Protein AF-A0A830BIN9-F1 (afdb_monomer_lite)

pLDDT: mean 83.06, std 20.81, range [28.67, 98.19]

InterPro domains:
  IPR014830 Glycolipid transfer protein domain [PF08718] (57-161)
  IPR014830 Glycolipid transfer protein domain [PTHR10219] (31-161)
  IPR036497 Glycolipid transfer protein superfamily [G3DSA:1.10.3520.10] (25-161)
  IPR036497 Glycolipid transfer protein superfamily [SSF110004] (54-161)

Radius of gyration: 18.95 Å; chains: 1; bounding box: 46×39×72 Å

Foldseek 3Di:
DDDDDPDDDPDDPPPDDDPDPPPDDDDPDQDLVNLLVVLVVVVVVVCVVVDVPDWAFLQSVLVSLQSCLVVQVVLDPVSVVLSVLLNVLSVLSNVCSVPQGTPVSQVVVCVVVVCCPPPSRNNVSVVSSVLSVQLVVQLVCQQPVDPPDDSNNSNVVSVVD

Sequence (161 aa):
MPTHHKRRNFTNYSFGWDDDDVFEDNGVDLTPLSAVADAFEELSAVLKAKGFNCDLDLKAFCDACSLVSILFGCLGIAFKFAELEYVSKVNDLADASENYGTLNNIIDFDNQNDTVKTQGSLSRNLRRVRQGLDLIRALFQNFLSSDDCNLKEAASTAYTK

Organism: NCBI:txid374723

Structure (mmCIF, N/CA/C/O backbone):
data_AF-A0A830BIN9-F1
#
_entry.id   AF-A0A830BIN9-F1
#
loop_
_atom_site.group_PDB
_atom_site.id
_atom_site.type_symbol
_atom_site.label_atom_id
_atom_site.label_alt_id
_atom_site.label_comp_id
_atom_site.label_asym_id
_atom_site.label_entity_id
_atom_site.label_seq_id
_atom_site.pdbx_PDB_ins_code
_atom_site.Cartn_x
_atom_site.Cartn_y
_atom_site.Cartn_z
_atom_site.occupancy
_atom_site.B_iso_or_equiv
_atom_site.auth_seq_id
_atom_site.auth_comp_id
_atom_site.auth_asym_id
_atom_site.auth_atom_id
_atom_site.pdbx_PDB_model_num
ATOM 1 N N . MET A 1 1 ? 15.493 -0.565 47.266 1.00 41.31 1 MET A N 1
ATOM 2 C CA . MET A 1 1 ? 14.990 -1.560 46.297 1.00 41.31 1 MET A CA 1
ATOM 3 C C . MET A 1 1 ? 14.916 -0.908 44.924 1.00 41.31 1 MET A C 1
ATOM 5 O O . MET A 1 1 ? 14.130 0.020 44.788 1.00 41.31 1 MET A O 1
ATOM 9 N N . PRO A 1 2 ? 15.761 -1.289 43.951 1.00 35.62 2 PRO A N 1
ATOM 10 C CA . PRO A 1 2 ? 15.757 -0.688 42.618 1.00 35.62 2 PRO A CA 1
ATOM 11 C C . PRO A 1 2 ? 14.944 -1.530 41.624 1.00 35.62 2 PRO A C 1
ATOM 13 O O . PRO A 1 2 ? 15.156 -2.731 41.486 1.00 35.62 2 PRO A O 1
ATOM 16 N N . THR A 1 3 ? 14.026 -0.882 40.914 1.00 40.22 3 THR A N 1
ATOM 17 C CA . THR A 1 3 ? 13.221 -1.448 39.826 1.00 40.22 3 THR A CA 1
ATOM 18 C C . THR A 1 3 ? 14.053 -1.590 38.548 1.00 40.22 3 THR A C 1
ATOM 20 O O . THR A 1 3 ? 14.569 -0.604 38.012 1.00 40.22 3 THR A O 1
ATOM 23 N N . HIS A 1 4 ? 14.168 -2.824 38.054 1.00 36.25 4 HIS A N 1
ATOM 24 C CA . HIS A 1 4 ? 14.840 -3.186 36.807 1.00 36.25 4 HIS A CA 1
ATOM 25 C C . HIS A 1 4 ? 14.247 -2.448 35.597 1.00 36.25 4 HIS A C 1
ATOM 27 O O . HIS A 1 4 ? 13.139 -2.740 35.158 1.00 36.25 4 HIS A O 1
ATOM 33 N N . HIS A 1 5 ? 15.029 -1.551 34.996 1.00 39.66 5 HIS A N 1
ATOM 34 C CA . HIS A 1 5 ? 14.813 -1.116 33.618 1.00 39.66 5 HIS A CA 1
ATOM 35 C C . HIS A 1 5 ? 15.456 -2.147 32.687 1.00 39.66 5 HIS A C 1
ATOM 37 O O . HIS A 1 5 ? 16.678 -2.183 32.528 1.00 39.66 5 HIS A O 1
ATOM 43 N N . LYS A 1 6 ? 14.636 -3.009 32.079 1.00 39.72 6 LYS A N 1
ATOM 44 C CA . LYS A 1 6 ? 15.081 -3.930 31.029 1.00 39.72 6 LYS A CA 1
ATOM 45 C C . LYS A 1 6 ? 15.345 -3.117 29.759 1.00 39.72 6 LYS A C 1
ATOM 47 O O . LYS A 1 6 ? 14.430 -2.835 28.990 1.00 39.72 6 LYS A O 1
ATOM 52 N N . ARG A 1 7 ? 16.600 -2.703 29.556 1.00 36.41 7 ARG A N 1
ATOM 53 C CA . ARG A 1 7 ? 17.076 -2.214 28.255 1.00 36.41 7 ARG A CA 1
ATOM 54 C C . ARG A 1 7 ? 16.882 -3.350 27.249 1.00 36.41 7 ARG A C 1
ATOM 56 O O . ARG A 1 7 ? 17.439 -4.429 27.431 1.00 36.41 7 ARG A O 1
ATOM 63 N N . ARG A 1 8 ? 16.039 -3.139 26.237 1.00 39.31 8 ARG A N 1
ATOM 64 C CA . ARG A 1 8 ? 15.929 -4.062 25.104 1.00 39.31 8 ARG A CA 1
ATOM 65 C C . ARG A 1 8 ? 17.208 -3.929 24.281 1.00 39.31 8 ARG A C 1
ATOM 67 O O . ARG A 1 8 ? 17.585 -2.825 23.900 1.00 39.31 8 ARG A O 1
ATOM 74 N N . ASN A 1 9 ? 17.885 -5.056 24.093 1.00 28.67 9 ASN A N 1
ATOM 75 C CA . ASN A 1 9 ? 19.073 -5.168 23.265 1.00 28.67 9 ASN A CA 1
ATOM 76 C C . ASN A 1 9 ? 18.668 -4.930 21.810 1.00 28.67 9 ASN A C 1
ATOM 78 O O . ASN A 1 9 ? 17.886 -5.699 21.258 1.00 28.67 9 ASN A O 1
ATOM 82 N N . PHE A 1 10 ? 19.202 -3.870 21.208 1.00 35.00 10 PHE A N 1
ATOM 83 C CA . PHE A 1 10 ? 19.266 -3.745 19.760 1.00 35.00 10 PHE A CA 1
ATOM 84 C C . PHE A 1 10 ? 20.257 -4.801 19.280 1.00 35.00 10 PHE A C 1
ATOM 86 O O . PHE A 1 10 ? 21.466 -4.664 19.462 1.00 35.00 10 PHE A O 1
ATOM 93 N N . THR A 1 11 ? 19.749 -5.906 18.749 1.00 37.91 11 THR A N 1
ATOM 94 C CA . THR A 1 11 ? 20.570 -6.832 17.980 1.00 37.91 11 THR A CA 1
ATOM 95 C C . THR A 1 11 ? 21.028 -6.105 16.724 1.00 37.91 11 THR A C 1
ATOM 97 O O . THR A 1 11 ? 20.218 -5.729 15.879 1.00 37.91 11 THR A O 1
ATOM 100 N N . ASN A 1 12 ? 22.338 -5.878 16.654 1.00 33.03 12 ASN A N 1
ATOM 101 C CA . ASN A 1 12 ? 23.059 -5.436 15.473 1.00 33.03 12 ASN A CA 1
ATOM 102 C C . ASN A 1 12 ? 22.784 -6.405 14.317 1.00 33.03 12 ASN A C 1
ATOM 104 O O . ASN A 1 12 ? 23.378 -7.480 14.271 1.00 33.03 12 ASN A O 1
ATOM 108 N N . TYR A 1 13 ? 21.941 -6.015 13.368 1.00 31.47 13 TYR A N 1
ATOM 109 C CA . TYR A 1 13 ? 22.079 -6.511 12.005 1.00 31.47 13 TYR A CA 1
ATOM 110 C C . TYR A 1 13 ? 23.112 -5.617 11.318 1.00 31.47 13 TYR A C 1
ATOM 112 O O . TYR A 1 13 ? 22.799 -4.524 10.854 1.00 31.47 13 TYR A O 1
ATOM 120 N N . SER A 1 14 ? 24.374 -6.057 11.320 1.00 31.81 14 SER A N 1
ATOM 121 C CA . SER A 1 14 ? 25.314 -5.617 10.286 1.00 31.81 14 SER A CA 1
ATOM 122 C C . SER A 1 14 ? 24.814 -6.211 8.978 1.00 31.81 14 SER A C 1
ATOM 124 O O . SER A 1 14 ? 24.961 -7.408 8.755 1.00 31.81 14 SER A O 1
ATOM 126 N N . PHE A 1 15 ? 24.162 -5.391 8.160 1.00 39.88 15 PHE A N 1
ATOM 127 C CA . PHE A 1 15 ? 23.852 -5.749 6.784 1.00 39.88 15 PHE A CA 1
ATOM 128 C C . PHE A 1 15 ? 25.148 -5.558 5.989 1.00 39.88 15 PHE A C 1
ATOM 130 O O . PHE A 1 15 ? 25.543 -4.429 5.688 1.00 39.88 15 PHE A O 1
ATOM 137 N N . GLY A 1 16 ? 25.879 -6.658 5.807 1.00 29.48 16 GLY A N 1
ATOM 138 C CA . GLY A 1 16 ? 27.011 -6.720 4.892 1.00 29.48 16 GLY A CA 1
ATOM 139 C C . GLY A 1 16 ? 26.494 -6.512 3.477 1.00 29.48 16 GLY A C 1
ATOM 140 O O . GLY A 1 16 ? 25.505 -7.123 3.086 1.00 29.48 16 GLY A O 1
ATOM 141 N N . TRP A 1 17 ? 27.120 -5.590 2.758 1.00 35.38 17 TRP A N 1
ATOM 142 C CA . TRP A 1 17 ? 26.902 -5.416 1.332 1.00 35.38 17 TRP A CA 1
ATOM 143 C C . TRP A 1 17 ? 27.774 -6.450 0.630 1.00 35.38 17 TRP A C 1
ATOM 145 O O . TRP A 1 17 ? 28.969 -6.216 0.479 1.00 35.38 17 TRP A O 1
ATOM 155 N N . ASP A 1 18 ? 27.184 -7.581 0.260 1.00 34.56 18 ASP A N 1
ATOM 156 C CA . ASP A 1 18 ? 27.726 -8.438 -0.786 1.00 34.56 18 ASP A CA 1
ATOM 157 C C . ASP A 1 18 ? 26.820 -8.226 -2.008 1.00 34.56 18 ASP A C 1
ATOM 159 O O . ASP A 1 18 ? 25.721 -8.766 -2.107 1.00 34.56 18 ASP A O 1
ATOM 163 N N . ASP A 1 19 ? 27.248 -7.318 -2.889 1.00 45.75 19 ASP A N 1
ATOM 164 C CA . ASP A 1 19 ? 26.731 -7.195 -4.252 1.00 45.75 19 ASP A CA 1
ATOM 165 C C . ASP A 1 19 ? 27.129 -8.474 -5.003 1.00 45.75 19 ASP A C 1
ATOM 167 O O . ASP A 1 19 ? 28.232 -8.506 -5.530 1.00 45.75 19 ASP A O 1
ATOM 171 N N . ASP A 1 20 ? 26.309 -9.533 -4.967 1.00 44.31 20 ASP A N 1
ATOM 172 C CA . ASP A 1 20 ? 26.309 -10.661 -5.926 1.00 44.31 20 ASP A CA 1
ATOM 173 C C . ASP A 1 20 ? 25.196 -11.690 -5.591 1.00 44.31 20 ASP A C 1
ATOM 175 O O . ASP A 1 20 ? 25.441 -12.888 -5.461 1.00 44.31 20 ASP A O 1
ATOM 179 N N . ASP A 1 21 ? 23.935 -11.256 -5.478 1.00 47.38 21 ASP A N 1
ATOM 180 C CA . ASP A 1 21 ? 22.797 -12.193 -5.490 1.00 47.38 21 ASP A CA 1
ATOM 181 C C . ASP A 1 21 ? 22.389 -12.484 -6.945 1.00 47.38 21 ASP A C 1
ATOM 183 O O . ASP A 1 21 ? 21.457 -11.902 -7.510 1.00 47.38 21 ASP A O 1
ATOM 187 N N . VAL A 1 22 ? 23.126 -13.398 -7.581 1.00 46.19 22 VAL A N 1
ATOM 188 C CA . VAL A 1 22 ? 22.669 -14.081 -8.796 1.00 46.19 22 VAL A CA 1
ATOM 189 C C . VAL A 1 22 ? 21.501 -14.979 -8.394 1.00 46.19 22 VAL A C 1
ATOM 191 O O . VAL A 1 22 ? 21.690 -16.002 -7.743 1.00 46.19 22 VAL A O 1
ATOM 194 N N . PHE A 1 23 ? 20.285 -14.588 -8.771 1.00 49.47 23 PHE A N 1
ATOM 195 C CA . PHE A 1 23 ? 19.094 -15.410 -8.578 1.00 49.47 23 PHE A CA 1
ATOM 196 C C . PHE A 1 23 ? 19.230 -16.708 -9.393 1.00 49.47 23 PHE A C 1
ATOM 198 O O . PHE A 1 23 ? 19.150 -16.688 -10.622 1.00 49.47 23 PHE A O 1
ATOM 205 N N . GLU A 1 24 ? 19.476 -17.830 -8.713 1.00 46.25 24 GLU A N 1
ATOM 206 C CA . GLU A 1 24 ? 19.415 -19.169 -9.305 1.00 46.25 24 GLU A CA 1
ATOM 207 C C . GLU A 1 24 ? 17.955 -19.516 -9.637 1.00 46.25 24 GLU A C 1
ATOM 209 O O . GLU A 1 24 ? 17.129 -19.649 -8.739 1.00 46.25 24 GLU A O 1
ATOM 214 N N . ASP A 1 25 ? 17.655 -19.651 -10.933 1.00 50.50 25 ASP A N 1
ATOM 215 C CA . ASP A 1 25 ? 16.363 -20.083 -11.483 1.00 50.50 25 ASP A CA 1
ATOM 216 C C . ASP A 1 25 ? 16.141 -21.578 -11.218 1.00 50.50 25 ASP A C 1
ATOM 218 O O . ASP A 1 25 ? 16.692 -22.442 -11.907 1.00 50.50 25 ASP A O 1
ATOM 222 N N . ASN A 1 26 ? 15.329 -21.886 -10.209 1.00 45.81 26 ASN A N 1
ATOM 223 C CA . ASN A 1 26 ? 14.871 -23.229 -9.895 1.00 45.81 26 ASN A CA 1
ATOM 224 C C . ASN A 1 26 ? 13.382 -23.367 -10.237 1.00 45.81 26 ASN A C 1
ATOM 226 O O . ASN A 1 26 ? 12.531 -23.445 -9.362 1.00 45.81 26 ASN A O 1
ATOM 230 N N . GLY A 1 27 ? 13.070 -23.475 -11.534 1.00 52.66 27 GLY A N 1
ATOM 231 C CA . GLY A 1 27 ? 11.914 -24.218 -12.057 1.00 52.66 27 GLY A CA 1
ATOM 232 C C . GLY A 1 27 ? 10.600 -24.050 -11.279 1.00 52.66 27 GLY A C 1
ATOM 233 O O . GLY A 1 27 ? 10.225 -24.921 -10.496 1.00 52.66 27 GLY A O 1
ATOM 234 N N . VAL A 1 28 ? 9.873 -22.977 -11.614 1.00 55.12 28 VAL A N 1
ATOM 235 C CA . VAL A 1 28 ? 8.675 -22.414 -10.948 1.00 55.12 28 VAL A CA 1
ATOM 236 C C . VAL A 1 28 ? 8.999 -21.535 -9.728 1.00 55.12 28 VAL A C 1
ATOM 238 O O . VAL A 1 28 ? 8.307 -21.572 -8.713 1.00 55.12 28 VAL A O 1
ATOM 241 N N . ASP A 1 29 ? 10.008 -20.674 -9.854 1.00 57.41 29 ASP A N 1
ATOM 242 C CA . ASP A 1 29 ? 10.216 -19.569 -8.919 1.00 57.41 29 ASP A CA 1
ATOM 243 C C . ASP A 1 29 ? 9.307 -18.388 -9.290 1.00 57.41 29 ASP A C 1
ATOM 245 O O . ASP A 1 29 ? 9.421 -17.783 -10.361 1.00 57.41 29 ASP A O 1
ATOM 249 N N . LEU A 1 30 ? 8.370 -18.048 -8.402 1.00 59.38 30 LEU A N 1
ATOM 250 C CA . LEU A 1 30 ? 7.611 -16.805 -8.508 1.00 59.38 30 LEU A CA 1
ATOM 251 C C . LEU A 1 30 ? 8.593 -15.635 -8.417 1.00 59.38 30 LEU A C 1
ATOM 253 O O . LEU A 1 30 ? 9.159 -15.355 -7.361 1.00 59.38 30 LEU A O 1
ATOM 257 N N . THR A 1 31 ? 8.767 -14.916 -9.522 1.00 86.81 31 THR A N 1
ATOM 258 C CA . THR A 1 31 ? 9.466 -13.630 -9.505 1.00 86.81 31 THR A CA 1
ATOM 259 C C . THR A 1 31 ? 8.773 -12.672 -8.521 1.00 86.81 31 THR A C 1
ATOM 261 O O . THR A 1 31 ? 7.550 -12.742 -8.353 1.00 86.81 31 THR A O 1
ATOM 264 N N . PRO A 1 32 ? 9.490 -11.710 -7.912 1.00 89.00 32 PRO A N 1
ATOM 265 C CA . PRO A 1 32 ? 8.864 -10.715 -7.040 1.00 89.00 32 PRO A CA 1
ATOM 266 C C . PRO A 1 32 ? 7.682 -9.983 -7.696 1.00 89.00 32 PRO A C 1
ATOM 268 O O . PRO A 1 32 ? 6.696 -9.674 -7.033 1.00 89.00 32 PRO A O 1
ATOM 271 N N . LEU A 1 33 ? 7.741 -9.747 -9.013 1.00 91.50 33 LEU A N 1
ATOM 272 C CA . LEU A 1 33 ? 6.652 -9.120 -9.764 1.00 91.50 33 LEU A CA 1
ATOM 273 C C . LEU A 1 33 ? 5.436 -10.035 -9.937 1.00 91.50 33 LEU A C 1
ATOM 275 O O . LEU A 1 33 ? 4.315 -9.554 -9.780 1.00 91.50 33 LEU A O 1
ATOM 279 N N . SER A 1 34 ? 5.629 -11.326 -10.233 1.00 93.75 34 SER A N 1
ATOM 280 C CA . SER A 1 34 ? 4.508 -12.271 -10.339 1.00 93.75 34 SER A CA 1
ATOM 281 C C . SER A 1 34 ? 3.844 -12.496 -8.983 1.00 93.75 34 SER A C 1
ATOM 283 O O . SER A 1 34 ? 2.626 -12.437 -8.907 1.00 93.75 34 SER A O 1
ATOM 285 N N . ALA A 1 35 ? 4.617 -12.606 -7.897 1.00 94.19 35 ALA A N 1
ATOM 286 C CA . ALA A 1 35 ? 4.057 -12.714 -6.548 1.00 94.19 35 ALA A CA 1
ATOM 287 C C . ALA A 1 35 ? 3.189 -11.495 -6.172 1.00 94.19 35 ALA A C 1
ATOM 289 O O . ALA A 1 35 ? 2.107 -11.649 -5.608 1.00 94.19 35 ALA A O 1
ATOM 290 N N . VAL A 1 36 ? 3.634 -10.276 -6.511 1.00 94.81 36 VAL A N 1
ATOM 291 C CA . VAL A 1 36 ? 2.824 -9.058 -6.325 1.00 94.81 36 VAL A CA 1
ATOM 292 C C . VAL A 1 36 ? 1.563 -9.103 -7.193 1.00 94.81 36 VAL A C 1
ATOM 294 O O . VAL A 1 36 ? 0.482 -8.778 -6.703 1.00 94.81 36 VAL A O 1
ATOM 297 N N . ALA A 1 37 ? 1.678 -9.486 -8.466 1.00 95.50 37 ALA A N 1
ATOM 298 C CA . ALA A 1 37 ? 0.536 -9.555 -9.374 1.00 95.50 37 ALA A CA 1
ATOM 299 C C . ALA A 1 37 ? -0.529 -10.542 -8.871 1.00 95.50 37 ALA A C 1
ATOM 301 O O . ALA A 1 37 ? -1.689 -10.149 -8.735 1.00 95.50 37 ALA A O 1
ATOM 302 N N . ASP A 1 38 ? -0.116 -11.757 -8.510 1.00 96.06 38 ASP A N 1
ATOM 303 C CA . ASP A 1 38 ? -0.993 -12.819 -8.016 1.00 96.06 38 ASP A CA 1
ATOM 304 C C . ASP A 1 38 ? -1.723 -12.375 -6.740 1.00 96.06 38 ASP A C 1
ATOM 306 O O . ASP A 1 38 ? -2.952 -12.426 -6.666 1.00 96.06 38 ASP A O 1
ATOM 310 N N . ALA A 1 39 ? -0.993 -11.824 -5.763 1.00 96.62 39 ALA A N 1
ATOM 311 C CA . ALA A 1 39 ? -1.582 -11.369 -4.505 1.00 96.62 39 ALA A CA 1
ATOM 312 C C . ALA A 1 39 ? -2.640 -10.266 -4.711 1.00 96.62 39 ALA A C 1
ATOM 314 O O . ALA A 1 39 ? -3.717 -10.296 -4.110 1.00 96.62 39 ALA A O 1
ATOM 315 N N . PHE A 1 40 ? -2.373 -9.280 -5.575 1.00 96.25 40 PHE A N 1
ATOM 316 C CA . PHE A 1 40 ? -3.345 -8.216 -5.855 1.00 96.25 40 PHE A CA 1
ATOM 317 C C . PHE A 1 40 ? -4.501 -8.683 -6.753 1.00 96.25 40 PHE A C 1
ATOM 319 O O . PHE A 1 40 ? -5.604 -8.133 -6.653 1.00 96.25 40 PHE A O 1
ATOM 326 N N . GLU A 1 41 ? -4.296 -9.698 -7.595 1.00 96.62 41 GLU A N 1
ATOM 327 C CA . GLU A 1 41 ? -5.366 -10.342 -8.357 1.00 96.62 41 GLU A CA 1
ATOM 328 C C . GLU A 1 41 ? -6.330 -11.101 -7.436 1.00 96.62 41 GLU A C 1
ATOM 330 O O . GLU A 1 41 ? -7.547 -10.927 -7.560 1.00 96.62 41 GLU A O 1
ATOM 335 N N . GLU A 1 42 ? -5.819 -11.834 -6.444 1.00 95.56 42 GLU A N 1
ATOM 336 C CA . GLU A 1 42 ? -6.634 -12.492 -5.417 1.00 95.56 42 GLU A CA 1
ATOM 337 C C . GLU A 1 42 ? -7.469 -11.484 -4.616 1.00 95.56 42 GLU A C 1
ATOM 339 O O . GLU A 1 42 ? -8.692 -11.637 -4.497 1.00 95.56 42 GLU A O 1
ATOM 344 N N . LEU A 1 43 ? -6.853 -10.396 -4.133 1.00 94.69 43 LEU A N 1
ATOM 345 C CA . LEU A 1 43 ? -7.584 -9.320 -3.451 1.00 94.69 43 LEU A CA 1
ATOM 346 C C . LEU A 1 43 ? -8.662 -8.707 -4.361 1.00 94.69 43 LEU A C 1
ATOM 348 O O . LEU A 1 43 ? -9.790 -8.453 -3.924 1.00 94.69 43 LEU A O 1
ATOM 352 N N . SER A 1 44 ? -8.350 -8.502 -5.646 1.00 94.38 44 SER A N 1
ATOM 353 C CA . SER A 1 44 ? -9.308 -8.000 -6.636 1.00 94.38 44 SER A CA 1
ATOM 354 C C . SER A 1 44 ? -10.481 -8.960 -6.841 1.00 94.38 44 SER A C 1
ATOM 356 O O . SER A 1 44 ? -11.629 -8.516 -6.927 1.00 94.38 44 SER A O 1
ATOM 358 N N . ALA A 1 45 ? -10.222 -10.266 -6.904 1.00 93.62 45 ALA A N 1
ATOM 359 C CA . ALA A 1 45 ? -11.248 -11.290 -7.055 1.00 93.62 45 ALA A CA 1
ATOM 360 C C . ALA A 1 45 ? -12.211 -11.299 -5.859 1.00 93.62 45 ALA A C 1
ATOM 362 O O . ALA A 1 45 ? -13.428 -11.338 -6.056 1.00 93.62 45 ALA A O 1
ATOM 363 N N . VAL A 1 46 ? -11.691 -11.163 -4.633 1.00 91.38 46 VAL A N 1
ATOM 364 C CA . VAL A 1 46 ? -12.511 -11.041 -3.415 1.00 91.38 46 VAL A CA 1
ATOM 365 C C . VAL A 1 46 ? -13.425 -9.813 -3.485 1.00 91.38 46 VAL A C 1
ATOM 367 O O . VAL A 1 46 ? -14.633 -9.942 -3.262 1.00 91.38 46 VAL A O 1
ATOM 370 N N . LEU A 1 47 ? -12.881 -8.646 -3.849 1.00 91.00 47 LEU A N 1
ATOM 371 C CA . LEU A 1 47 ? -13.645 -7.396 -3.982 1.00 91.00 47 LEU A CA 1
ATOM 372 C C . LEU A 1 47 ? -14.716 -7.481 -5.080 1.00 91.00 47 LEU A C 1
ATOM 374 O O . LEU A 1 47 ? -15.827 -6.986 -4.907 1.00 91.00 47 LEU A O 1
ATOM 378 N N . LYS A 1 48 ? -14.418 -8.133 -6.209 1.00 91.56 48 LYS A N 1
ATOM 379 C CA . LYS A 1 48 ? -15.382 -8.337 -7.304 1.00 91.56 48 LYS A CA 1
ATOM 380 C C . LYS A 1 48 ? -16.507 -9.292 -6.907 1.00 91.56 48 LYS A C 1
ATOM 382 O O . LYS A 1 48 ? -17.659 -9.035 -7.243 1.00 91.56 48 LYS A O 1
ATOM 387 N N . ALA A 1 49 ? -16.189 -10.369 -6.189 1.00 90.50 49 ALA A N 1
ATOM 388 C CA . ALA A 1 49 ? -17.164 -11.380 -5.785 1.00 90.50 49 ALA A CA 1
ATOM 389 C C . ALA A 1 49 ? -18.111 -10.883 -4.682 1.00 90.50 49 ALA A C 1
ATOM 391 O O . ALA A 1 49 ? -19.307 -11.168 -4.719 1.00 90.50 49 ALA A O 1
ATOM 392 N N . LYS A 1 50 ? -17.586 -10.141 -3.701 1.00 88.44 50 LYS A N 1
ATOM 393 C CA . LYS A 1 50 ? -18.360 -9.632 -2.556 1.00 88.44 50 LYS A CA 1
ATOM 394 C C . LYS A 1 50 ? -18.914 -8.214 -2.774 1.00 88.44 50 LYS A C 1
ATOM 396 O O . LYS A 1 50 ? -19.754 -7.764 -1.998 1.00 88.44 50 LYS A O 1
ATOM 401 N N . GLY A 1 51 ? -18.469 -7.530 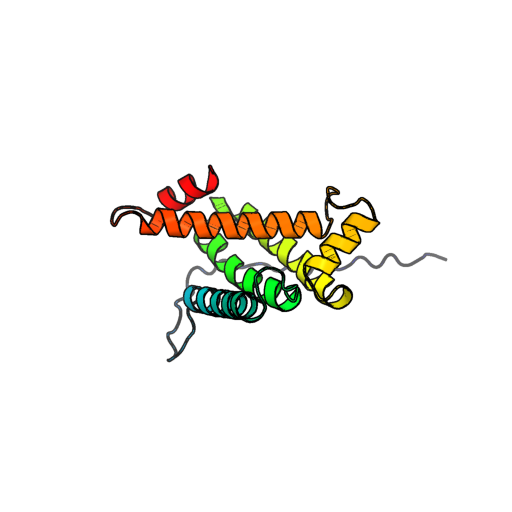-3.830 1.00 85.25 51 GLY A N 1
ATOM 402 C CA . GLY A 1 51 ? -18.770 -6.131 -4.131 1.00 85.25 51 GLY A CA 1
ATOM 403 C C . GLY A 1 51 ? -17.796 -5.160 -3.453 1.00 85.25 51 GLY A C 1
ATOM 404 O O . GLY A 1 51 ? -17.248 -5.449 -2.396 1.00 85.25 51 GLY A O 1
ATOM 405 N N . PHE A 1 52 ? -17.618 -3.965 -4.028 1.00 74.62 52 PHE A N 1
ATOM 406 C CA . PHE A 1 52 ? -16.669 -2.946 -3.535 1.00 74.62 52 PHE A CA 1
ATOM 407 C C . PHE A 1 52 ? -16.951 -2.418 -2.120 1.00 74.62 52 PHE A C 1
ATOM 409 O O . PHE A 1 52 ? -16.106 -1.744 -1.543 1.00 74.62 52 PHE A O 1
ATOM 416 N N . ASN A 1 53 ? -18.125 -2.723 -1.564 1.00 78.44 53 ASN A N 1
ATOM 417 C CA . ASN A 1 53 ? -18.480 -2.400 -0.183 1.00 78.44 53 ASN A CA 1
ATOM 418 C C . ASN A 1 53 ? -18.070 -3.504 0.802 1.00 78.44 53 ASN A C 1
ATOM 420 O O . ASN A 1 53 ? -18.398 -3.409 1.984 1.00 78.44 53 ASN A O 1
ATOM 424 N N . CYS A 1 54 ? -17.436 -4.584 0.334 1.00 83.19 54 CYS A N 1
ATOM 425 C CA . CYS A 1 54 ? -17.001 -5.644 1.222 1.00 83.19 54 CYS A CA 1
ATOM 426 C C . CYS A 1 54 ? -15.813 -5.178 2.056 1.00 83.19 54 CYS A C 1
ATOM 428 O O . CYS A 1 54 ? -14.863 -4.583 1.546 1.00 83.19 54 CYS A O 1
ATOM 430 N N . ASP A 1 55 ? -15.873 -5.485 3.342 1.00 91.25 55 ASP A N 1
ATOM 431 C CA . ASP A 1 55 ? -14.779 -5.212 4.251 1.00 91.25 55 ASP A CA 1
ATOM 432 C C . ASP A 1 55 ? -13.643 -6.210 4.002 1.00 91.25 55 ASP A C 1
ATOM 434 O O . ASP A 1 55 ? -13.863 -7.428 3.975 1.00 91.25 55 ASP A O 1
ATOM 438 N N . LEU A 1 56 ? -12.448 -5.686 3.741 1.00 93.88 56 LEU A N 1
ATOM 439 C CA . LEU A 1 56 ? -11.285 -6.490 3.396 1.00 93.88 56 LEU A CA 1
ATOM 440 C C . LEU A 1 56 ? -10.561 -6.917 4.670 1.00 93.88 56 LEU A C 1
ATOM 442 O O . LEU A 1 56 ? -10.358 -6.110 5.579 1.00 93.88 56 LEU A O 1
ATOM 446 N N . ASP A 1 57 ? -10.141 -8.178 4.702 1.00 95.94 57 ASP A N 1
ATOM 447 C CA . ASP A 1 57 ? -9.304 -8.701 5.773 1.00 95.94 57 ASP A CA 1
ATOM 448 C C . ASP A 1 57 ? -7.970 -7.939 5.823 1.00 95.94 57 ASP A C 1
ATOM 450 O O . ASP A 1 57 ? -7.272 -7.792 4.814 1.00 95.94 57 ASP A O 1
ATOM 454 N N . LEU A 1 58 ? -7.645 -7.411 7.002 1.00 97.31 58 LEU A N 1
ATOM 455 C CA . LEU A 1 58 ? -6.477 -6.564 7.213 1.00 97.31 58 LEU A CA 1
ATOM 456 C C . LEU A 1 58 ? -5.185 -7.365 7.056 1.00 97.31 58 LEU A C 1
ATOM 458 O O . LEU A 1 58 ? -4.211 -6.841 6.523 1.00 97.31 58 LEU A O 1
ATOM 462 N N . LYS A 1 59 ? -5.177 -8.634 7.477 1.00 97.19 59 LYS A N 1
ATOM 463 C CA . LYS A 1 59 ? -4.001 -9.493 7.358 1.00 97.19 59 LYS A CA 1
ATOM 464 C C . LYS A 1 59 ? -3.695 -9.786 5.892 1.00 97.19 59 LYS A C 1
ATOM 466 O O . LYS A 1 59 ? -2.585 -9.509 5.455 1.00 97.19 59 LYS A O 1
ATOM 471 N N . ALA A 1 60 ? -4.684 -10.230 5.118 1.00 96.62 60 ALA A N 1
ATOM 472 C CA . ALA A 1 60 ? -4.533 -10.481 3.685 1.00 96.62 60 ALA A CA 1
ATOM 473 C C . ALA A 1 60 ? -4.086 -9.220 2.922 1.00 96.62 60 ALA A C 1
ATOM 475 O O . ALA A 1 60 ? -3.228 -9.285 2.042 1.00 96.62 60 ALA A O 1
ATOM 476 N N . PHE A 1 61 ? -4.629 -8.053 3.289 1.00 97.25 61 PHE A N 1
ATOM 477 C CA . PHE A 1 61 ? -4.183 -6.775 2.740 1.00 97.25 61 PHE A CA 1
ATOM 478 C C . PHE A 1 61 ? -2.710 -6.479 3.068 1.00 97.25 61 PHE A C 1
ATOM 480 O O . PHE A 1 61 ? -1.950 -6.107 2.173 1.00 97.25 61 PHE A O 1
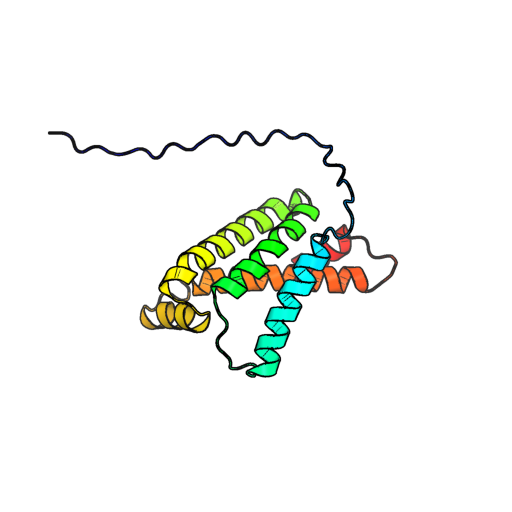ATOM 487 N N . CYS A 1 62 ? -2.295 -6.643 4.328 1.00 97.88 62 CYS A N 1
ATOM 488 C CA . CYS A 1 62 ? -0.914 -6.422 4.757 1.00 97.88 62 CYS A CA 1
ATOM 489 C C . CYS A 1 62 ? 0.063 -7.407 4.108 1.00 97.88 62 CYS A C 1
ATOM 491 O O . CYS A 1 62 ? 1.130 -6.981 3.668 1.00 97.88 62 CYS A O 1
ATOM 493 N N . ASP A 1 63 ? -0.314 -8.680 3.992 1.00 96.94 63 ASP A N 1
ATOM 494 C CA . ASP A 1 63 ? 0.497 -9.720 3.359 1.00 96.94 63 ASP A CA 1
ATOM 495 C C . ASP A 1 63 ? 0.772 -9.349 1.888 1.00 96.94 63 ASP A C 1
ATOM 497 O O .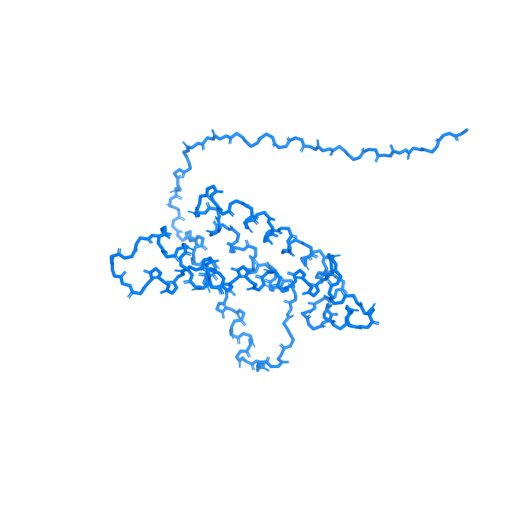 ASP A 1 63 ? 1.933 -9.291 1.479 1.00 96.94 63 ASP A O 1
ATOM 501 N N . ALA A 1 64 ? -0.248 -8.942 1.123 1.00 97.25 64 ALA A N 1
ATOM 502 C CA . ALA A 1 64 ? -0.059 -8.446 -0.245 1.00 97.25 64 ALA A CA 1
ATOM 503 C C . ALA A 1 64 ? 0.779 -7.154 -0.301 1.00 97.25 64 ALA A C 1
ATOM 505 O O . ALA A 1 64 ? 1.676 -7.012 -1.134 1.00 97.25 64 ALA A O 1
ATOM 506 N N . CYS A 1 65 ? 0.525 -6.204 0.606 1.00 97.62 65 CYS A N 1
ATOM 507 C CA . CYS A 1 65 ? 1.280 -4.953 0.674 1.00 97.62 65 CYS A CA 1
ATOM 508 C C . CYS A 1 65 ? 2.760 -5.177 1.008 1.00 97.62 65 CYS A C 1
ATOM 510 O O . CYS A 1 65 ? 3.599 -4.408 0.538 1.00 97.62 65 CYS A O 1
ATOM 512 N N . SER A 1 66 ? 3.094 -6.208 1.786 1.00 96.69 66 SER A N 1
ATOM 513 C CA . SER A 1 66 ? 4.474 -6.523 2.164 1.00 96.69 66 SER A CA 1
ATOM 514 C C . SER A 1 66 ? 5.338 -6.884 0.951 1.00 96.69 66 SER A C 1
ATOM 516 O O . SER A 1 66 ? 6.484 -6.440 0.869 1.00 96.69 66 SER A O 1
ATOM 518 N N . LEU A 1 67 ? 4.768 -7.563 -0.051 1.00 95.56 67 LEU A N 1
ATOM 519 C CA . LEU A 1 67 ? 5.457 -7.942 -1.292 1.00 95.56 67 LEU A CA 1
ATOM 520 C C . LEU A 1 67 ? 5.901 -6.719 -2.110 1.00 95.56 67 LEU A C 1
ATOM 522 O O . LEU A 1 67 ? 6.947 -6.730 -2.756 1.00 95.56 67 LEU A O 1
ATOM 526 N N . VAL A 1 68 ? 5.144 -5.621 -2.031 1.00 94.69 68 VAL A N 1
ATOM 527 C CA . VAL A 1 68 ? 5.439 -4.365 -2.743 1.00 94.69 68 VAL A CA 1
ATOM 528 C C . VAL A 1 68 ? 6.710 -3.687 -2.215 1.00 94.69 68 VAL A C 1
ATOM 530 O O . VAL A 1 68 ? 7.330 -2.910 -2.938 1.00 94.69 68 VAL A O 1
ATOM 533 N N . SER A 1 69 ? 7.141 -3.988 -0.984 1.00 90.50 69 SER A N 1
ATOM 534 C CA . SER A 1 69 ? 8.349 -3.391 -0.390 1.00 90.50 69 SER A CA 1
ATOM 535 C C . SER A 1 69 ? 9.605 -3.612 -1.242 1.00 90.50 69 SER A C 1
ATOM 537 O O . SER A 1 69 ? 10.403 -2.687 -1.402 1.00 90.50 69 SER A O 1
ATOM 539 N N . ILE A 1 70 ? 9.722 -4.784 -1.877 1.00 88.88 70 ILE A N 1
ATOM 540 C CA . ILE A 1 70 ? 10.840 -5.142 -2.760 1.00 88.88 70 ILE A CA 1
ATOM 541 C C . ILE A 1 70 ? 10.944 -4.151 -3.928 1.00 88.88 70 ILE A C 1
ATOM 543 O O . ILE A 1 70 ? 12.042 -3.732 -4.295 1.00 88.88 70 ILE A O 1
ATOM 547 N N . LEU A 1 71 ? 9.805 -3.696 -4.462 1.00 90.06 71 LEU A N 1
ATOM 548 C CA . LEU A 1 71 ? 9.768 -2.780 -5.603 1.00 90.06 71 LEU A CA 1
ATOM 549 C C . LEU A 1 71 ? 10.339 -1.402 -5.266 1.00 90.06 71 LEU A C 1
ATOM 551 O O . LEU A 1 71 ? 10.944 -0.776 -6.131 1.00 90.06 71 LEU A O 1
ATOM 555 N N . PHE A 1 72 ? 10.202 -0.937 -4.020 1.00 86.88 72 PHE A N 1
ATOM 556 C CA . PHE A 1 72 ? 10.841 0.306 -3.582 1.00 86.88 72 PHE A CA 1
ATOM 557 C C . PHE A 1 72 ? 12.366 0.177 -3.518 1.00 86.88 72 PHE A C 1
ATOM 559 O O . PHE A 1 72 ? 13.066 1.117 -3.899 1.00 86.88 72 PHE A O 1
ATOM 566 N N . GLY A 1 73 ? 12.877 -0.984 -3.095 1.00 82.38 73 GLY A N 1
ATOM 567 C CA . GLY A 1 73 ? 14.313 -1.269 -3.062 1.00 82.38 73 GLY A CA 1
ATOM 568 C C . GLY A 1 73 ? 14.957 -1.222 -4.453 1.00 82.38 73 GLY A C 1
ATOM 569 O O . GLY A 1 73 ? 16.056 -0.690 -4.612 1.00 82.38 73 GLY A O 1
ATOM 570 N N . CYS A 1 74 ? 14.236 -1.669 -5.486 1.00 84.75 74 CYS A N 1
ATOM 571 C CA . CYS A 1 74 ? 14.702 -1.646 -6.877 1.00 84.75 74 CYS A CA 1
ATOM 572 C C . CYS A 1 74 ? 14.878 -0.233 -7.465 1.00 84.75 74 CYS A C 1
ATOM 574 O O . CYS A 1 74 ? 15.540 -0.074 -8.489 1.00 84.75 74 CYS A O 1
ATOM 576 N N . LEU A 1 75 ? 14.310 0.807 -6.844 1.00 83.44 75 LEU A N 1
ATOM 577 C CA . LEU A 1 75 ? 14.426 2.195 -7.317 1.00 83.44 75 LEU A CA 1
ATOM 578 C C . LEU A 1 75 ? 15.711 2.889 -6.836 1.00 83.44 75 LEU A C 1
ATOM 580 O O . LEU A 1 75 ? 15.958 4.057 -7.155 1.00 83.44 75 LEU A O 1
ATOM 584 N N . GLY A 1 76 ? 16.539 2.170 -6.076 1.00 83.44 76 GLY A N 1
ATOM 585 C CA . GLY A 1 76 ? 17.820 2.637 -5.575 1.00 83.44 76 GLY A CA 1
ATOM 586 C C . GLY A 1 76 ? 17.708 3.594 -4.387 1.00 83.44 76 GLY A C 1
ATOM 587 O O . GLY A 1 76 ? 16.644 3.850 -3.821 1.00 83.44 76 GLY A O 1
ATOM 588 N N . ILE A 1 77 ? 18.856 4.159 -4.006 1.00 86.75 77 ILE A N 1
ATOM 589 C CA . ILE A 1 77 ? 19.044 4.911 -2.751 1.00 86.75 77 ILE A CA 1
ATOM 590 C C . ILE A 1 77 ? 18.072 6.098 -2.617 1.00 86.75 77 ILE A C 1
ATOM 592 O O . ILE A 1 77 ? 17.656 6.430 -1.507 1.00 86.75 77 ILE A O 1
ATOM 596 N N . ALA A 1 78 ? 17.654 6.704 -3.736 1.00 84.12 78 ALA A N 1
ATOM 597 C CA . ALA A 1 78 ? 16.719 7.830 -3.751 1.00 84.12 78 ALA A CA 1
ATOM 598 C C . ALA A 1 78 ? 15.347 7.501 -3.129 1.00 84.12 78 ALA A C 1
ATOM 600 O O . ALA A 1 78 ? 14.687 8.396 -2.606 1.00 84.12 78 ALA A O 1
ATOM 601 N N . PHE A 1 79 ? 14.941 6.229 -3.136 1.00 85.75 79 PHE A N 1
ATOM 602 C CA . PHE A 1 79 ? 13.657 5.771 -2.603 1.00 85.75 79 PHE A CA 1
ATOM 603 C C . PHE A 1 79 ? 13.788 5.009 -1.281 1.00 85.75 79 PHE A C 1
ATOM 605 O O . PHE A 1 79 ? 12.777 4.562 -0.742 1.00 85.75 79 PHE A O 1
ATOM 612 N N . LYS A 1 80 ? 14.988 4.926 -0.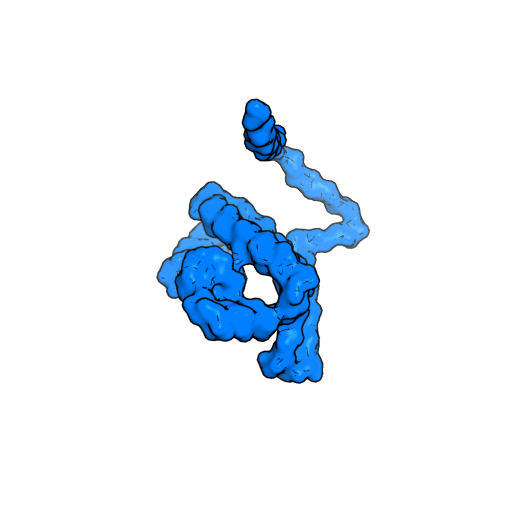684 1.00 89.06 80 LYS A N 1
ATOM 613 C CA . LYS A 1 80 ? 15.190 4.165 0.561 1.00 89.06 80 LYS A CA 1
ATOM 614 C C . LYS A 1 80 ? 14.331 4.678 1.716 1.00 89.06 80 LYS A C 1
ATOM 616 O O . LYS A 1 80 ? 13.825 3.897 2.514 1.00 89.06 80 LYS A O 1
ATOM 621 N N . PHE A 1 81 ? 14.123 5.993 1.797 1.00 90.12 81 PHE A N 1
ATOM 622 C CA . PHE A 1 81 ? 13.217 6.564 2.795 1.00 90.12 81 PHE A CA 1
ATOM 623 C C . PHE A 1 81 ? 11.756 6.159 2.546 1.00 90.12 81 PHE A C 1
ATOM 625 O O . PHE A 1 81 ? 11.041 5.859 3.496 1.00 90.12 81 PHE A O 1
ATOM 632 N N . ALA A 1 82 ? 11.323 6.117 1.281 1.00 90.75 82 ALA A N 1
ATOM 633 C CA . ALA A 1 82 ? 9.976 5.682 0.921 1.00 90.75 82 ALA A CA 1
ATOM 634 C C . ALA A 1 82 ? 9.762 4.199 1.253 1.00 90.75 82 ALA A C 1
ATOM 636 O O . ALA A 1 82 ? 8.723 3.859 1.808 1.00 90.75 82 ALA A O 1
ATOM 637 N N . GLU A 1 83 ? 10.761 3.350 0.995 1.00 92.94 83 GLU A N 1
ATOM 638 C CA . GLU A 1 83 ? 10.765 1.939 1.397 1.00 92.94 83 GLU A CA 1
ATOM 639 C C . GLU A 1 83 ? 10.618 1.793 2.919 1.00 92.94 83 GLU A C 1
ATOM 641 O O . GLU A 1 83 ? 9.703 1.122 3.387 1.00 92.94 83 GLU A O 1
ATOM 646 N N . LEU A 1 84 ? 11.478 2.459 3.701 1.00 94.00 84 LEU A N 1
ATOM 647 C CA . LEU A 1 84 ? 11.471 2.361 5.165 1.00 94.00 84 LEU 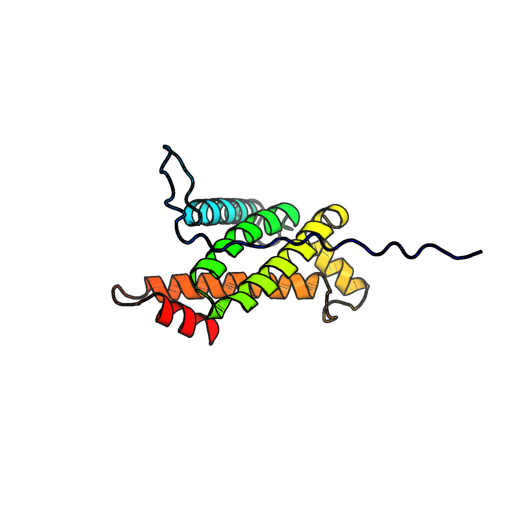A CA 1
ATOM 648 C C . LEU A 1 84 ? 10.162 2.870 5.775 1.00 94.00 84 LEU A C 1
ATOM 650 O O . LEU A 1 84 ? 9.607 2.225 6.666 1.00 94.00 84 LEU A O 1
ATOM 654 N N . GLU A 1 85 ? 9.663 4.011 5.294 1.00 94.31 85 GLU A N 1
ATOM 655 C CA . GLU A 1 85 ? 8.377 4.550 5.728 1.00 94.31 85 GLU A CA 1
ATOM 656 C C . GLU A 1 85 ? 7.259 3.562 5.376 1.00 94.31 85 GLU A C 1
ATOM 658 O O . GLU A 1 85 ? 6.495 3.185 6.258 1.00 94.31 85 GLU A O 1
ATOM 663 N N . TYR A 1 86 ? 7.188 3.080 4.132 1.00 96.69 86 TYR A N 1
ATOM 664 C CA . TYR A 1 86 ? 6.163 2.131 3.691 1.00 96.69 86 TYR A CA 1
ATOM 665 C C . TYR A 1 86 ? 6.170 0.840 4.522 1.00 96.69 86 TYR A C 1
ATOM 667 O O . TYR A 1 86 ? 5.135 0.472 5.077 1.00 96.69 86 TYR A O 1
ATOM 675 N N . VAL A 1 87 ? 7.334 0.201 4.680 1.00 96.81 87 VAL A N 1
ATOM 676 C CA . VAL A 1 87 ? 7.500 -1.036 5.462 1.00 96.81 87 VAL A CA 1
ATOM 677 C C . VAL A 1 87 ? 7.087 -0.825 6.914 1.00 96.81 87 VAL A C 1
ATOM 679 O O . VAL A 1 87 ? 6.336 -1.632 7.458 1.00 96.81 87 VAL A O 1
ATOM 682 N N . SER A 1 88 ? 7.502 0.283 7.538 1.00 97.75 88 SER A N 1
ATOM 683 C CA . SER A 1 88 ? 7.077 0.599 8.905 1.00 97.75 88 SER A CA 1
ATOM 684 C C . SER A 1 88 ? 5.555 0.690 9.018 1.00 97.75 88 SER A C 1
ATOM 686 O O . SER A 1 88 ? 4.997 0.171 9.980 1.00 97.75 88 SER A O 1
ATOM 688 N N . LYS A 1 89 ? 4.870 1.316 8.051 1.00 98.00 89 LYS A N 1
ATOM 689 C CA . LYS A 1 89 ? 3.405 1.439 8.084 1.00 98.00 89 LYS A CA 1
ATOM 690 C C . LYS A 1 89 ? 2.690 0.113 7.836 1.00 98.00 89 LYS A C 1
ATOM 692 O O . LYS A 1 89 ? 1.667 -0.123 8.470 1.00 98.00 89 LYS A O 1
ATOM 697 N N . VAL A 1 90 ? 3.205 -0.733 6.942 1.00 98.06 90 VAL A N 1
ATOM 698 C CA . VAL A 1 90 ? 2.655 -2.079 6.712 1.00 98.06 90 VAL A CA 1
ATOM 699 C C . VAL A 1 90 ? 2.796 -2.932 7.972 1.00 98.06 90 VAL A C 1
ATOM 701 O O . VAL A 1 90 ? 1.825 -3.565 8.370 1.00 98.06 90 VAL A O 1
ATOM 704 N N . ASN A 1 91 ? 3.945 -2.882 8.651 1.00 97.88 91 ASN A N 1
ATOM 705 C CA . ASN A 1 91 ? 4.159 -3.624 9.896 1.00 97.88 91 ASN A CA 1
ATOM 706 C C . ASN A 1 91 ? 3.227 -3.150 11.020 1.00 97.88 91 ASN A C 1
ATOM 708 O O . ASN A 1 91 ? 2.582 -3.980 11.652 1.00 97.88 91 ASN A O 1
ATOM 712 N N . ASP A 1 92 ? 3.070 -1.830 11.207 1.00 97.88 92 ASP A N 1
ATOM 713 C CA . ASP A 1 92 ? 2.127 -1.276 12.194 1.00 97.88 92 ASP A CA 1
ATOM 714 C C . ASP A 1 92 ? 0.688 -1.809 11.971 1.00 97.88 92 ASP A C 1
ATOM 716 O O . ASP A 1 92 ? -0.057 -2.051 12.920 1.00 97.88 92 ASP A O 1
ATOM 720 N N . LEU A 1 93 ? 0.279 -1.981 10.707 1.00 98.19 93 LEU A N 1
ATOM 721 C CA . LEU A 1 93 ? -1.035 -2.517 10.335 1.00 98.19 93 LEU A CA 1
ATOM 722 C C . LEU A 1 93 ? -1.116 -4.044 10.467 1.00 98.19 93 LEU A C 1
ATOM 724 O O . LEU A 1 93 ? -2.161 -4.569 10.848 1.00 98.19 93 LEU A O 1
ATOM 728 N N . ALA A 1 94 ? -0.035 -4.760 10.156 1.00 97.62 94 ALA A N 1
ATOM 729 C CA . ALA A 1 94 ? 0.050 -6.207 10.317 1.00 97.62 94 ALA A CA 1
ATOM 730 C C . ALA A 1 94 ? -0.073 -6.600 11.796 1.00 97.62 94 ALA A C 1
ATOM 732 O O . ALA A 1 94 ? -0.880 -7.469 12.119 1.00 97.62 94 ALA A O 1
ATOM 733 N N . ASP A 1 95 ? 0.611 -5.892 12.696 1.00 97.56 95 ASP A N 1
ATOM 734 C CA . ASP A 1 95 ? 0.484 -6.080 14.148 1.00 97.56 95 ASP A CA 1
ATOM 735 C C . ASP A 1 95 ? -0.955 -5.803 14.627 1.00 97.56 95 ASP A C 1
ATOM 737 O O . ASP A 1 95 ? -1.500 -6.485 15.498 1.00 97.56 95 ASP A O 1
ATOM 741 N N . ALA A 1 96 ? -1.619 -4.813 14.026 1.00 97.31 96 ALA A N 1
ATOM 742 C CA . ALA A 1 96 ? -3.011 -4.493 14.322 1.00 97.31 96 ALA A CA 1
ATOM 743 C C . ALA A 1 96 ? -3.997 -5.565 13.808 1.00 97.31 96 ALA A C 1
ATOM 745 O O . ALA A 1 96 ? -5.079 -5.726 14.379 1.00 97.31 96 ALA A O 1
ATOM 746 N N . SER A 1 97 ? -3.638 -6.330 12.771 1.00 96.88 97 SER A N 1
ATOM 747 C CA . SER A 1 97 ? -4.524 -7.332 12.159 1.00 96.88 97 SER A CA 1
ATOM 748 C C . SER A 1 97 ? -5.019 -8.392 13.143 1.00 96.88 97 SER A C 1
ATOM 750 O O . SER A 1 97 ? -6.180 -8.790 13.063 1.00 96.88 97 SER A O 1
ATOM 752 N N . GLU A 1 98 ? -4.204 -8.750 14.139 1.00 94.38 98 GLU A N 1
ATOM 753 C CA . GLU A 1 98 ? -4.558 -9.715 15.186 1.00 94.38 98 GLU A CA 1
ATOM 754 C C . GLU A 1 98 ? -5.728 -9.250 16.067 1.00 94.38 98 GLU A C 1
ATOM 756 O O . GLU A 1 98 ? -6.457 -10.071 16.619 1.00 94.38 98 GLU A O 1
ATOM 761 N N . ASN A 1 99 ? -5.912 -7.933 16.198 1.00 96.62 99 ASN A N 1
ATOM 762 C CA . ASN A 1 99 ? -6.868 -7.333 17.128 1.00 96.62 99 ASN A CA 1
ATOM 763 C C . ASN A 1 99 ? -8.108 -6.763 16.430 1.00 96.62 99 ASN A C 1
ATOM 765 O O . ASN A 1 99 ? -9.189 -6.757 17.015 1.00 96.62 99 ASN A O 1
ATOM 769 N N . TYR A 1 100 ? -7.960 -6.273 15.196 1.00 96.31 100 TYR A N 1
ATOM 770 C CA . TYR A 1 100 ? -9.033 -5.572 14.483 1.00 96.31 100 TYR A CA 1
ATOM 771 C C . TYR A 1 100 ? -9.605 -6.362 13.305 1.00 96.31 100 TYR A C 1
ATOM 773 O O . TYR A 1 100 ? -10.739 -6.104 12.913 1.00 96.31 100 TYR A O 1
ATOM 781 N N . GLY A 1 101 ? -8.881 -7.332 12.742 1.00 95.88 101 GLY A N 1
ATOM 782 C CA . GLY A 1 101 ? -9.369 -8.221 11.682 1.00 95.88 101 GLY A CA 1
ATOM 783 C C . GLY A 1 101 ? -9.537 -7.585 10.296 1.00 95.88 101 GLY A C 1
ATOM 784 O O . GLY A 1 101 ? -9.078 -8.164 9.319 1.00 95.88 101 GLY A O 1
ATOM 785 N N . THR A 1 102 ? -10.146 -6.402 10.169 1.00 96.62 102 THR A N 1
ATOM 786 C CA . THR A 1 102 ? -10.508 -5.807 8.868 1.00 96.62 102 THR A CA 1
ATOM 787 C C . THR A 1 102 ? -10.111 -4.337 8.719 1.00 96.62 102 THR A C 1
ATOM 789 O O . THR A 1 102 ? -9.813 -3.647 9.700 1.00 96.62 102 THR A O 1
ATOM 792 N N . LEU A 1 103 ? -10.109 -3.845 7.473 1.00 96.12 103 LEU A N 1
ATOM 793 C CA . LEU A 1 103 ? -9.818 -2.443 7.161 1.00 96.12 103 LEU A CA 1
ATOM 794 C C . LEU A 1 103 ? -10.839 -1.474 7.770 1.00 96.12 103 LEU A C 1
ATOM 796 O O . LEU A 1 103 ? -10.437 -0.441 8.305 1.00 96.12 103 LEU A O 1
ATOM 800 N N . ASN A 1 104 ? -12.140 -1.773 7.718 1.00 95.62 104 ASN A N 1
ATOM 801 C CA . ASN A 1 104 ? -13.128 -0.864 8.301 1.00 95.62 104 ASN A CA 1
ATOM 802 C C . ASN A 1 104 ? -13.012 -0.820 9.826 1.00 95.62 104 ASN A C 1
ATOM 804 O O . ASN A 1 104 ? -13.113 0.262 10.394 1.00 95.62 104 ASN A O 1
ATOM 808 N N . ASN A 1 105 ? -12.690 -1.937 10.487 1.00 97.44 105 ASN A N 1
ATOM 809 C CA . ASN A 1 105 ? -12.551 -1.967 11.944 1.00 97.44 105 ASN A CA 1
ATOM 810 C C . ASN A 1 105 ? -11.439 -1.039 12.459 1.00 97.44 105 ASN A C 1
ATOM 812 O O . ASN A 1 105 ? -11.627 -0.381 13.482 1.00 97.44 105 ASN A O 1
ATOM 816 N N . ILE A 1 106 ? -10.302 -0.929 11.759 1.00 97.75 106 ILE A N 1
ATOM 817 C CA . ILE A 1 106 ? -9.245 0.020 12.158 1.00 97.75 106 ILE A CA 1
ATOM 818 C C . ILE A 1 106 ? -9.634 1.483 11.904 1.00 97.75 106 ILE A C 1
ATOM 820 O O . ILE A 1 106 ? -9.220 2.367 12.656 1.00 97.75 106 ILE A O 1
ATOM 824 N N . ILE A 1 107 ? -10.446 1.745 10.874 1.00 96.88 107 ILE A N 1
ATOM 825 C CA . ILE A 1 107 ? -10.972 3.085 10.582 1.00 96.88 107 ILE A CA 1
ATOM 826 C C . ILE A 1 107 ? -12.008 3.476 11.636 1.00 96.88 107 ILE A C 1
ATOM 828 O O . ILE A 1 107 ? -11.941 4.573 12.190 1.00 96.88 107 ILE A O 1
ATOM 832 N N . ASP A 1 108 ? -12.933 2.572 11.950 1.00 97.62 108 ASP A N 1
ATOM 833 C CA . ASP A 1 108 ? -13.971 2.772 12.955 1.00 97.62 108 ASP A CA 1
ATOM 834 C C . ASP A 1 108 ? -13.367 2.958 14.345 1.00 97.62 108 ASP A C 1
ATOM 836 O O . ASP A 1 108 ? -13.796 3.852 15.075 1.00 97.62 108 ASP A O 1
ATOM 840 N N . PHE A 1 109 ? -12.333 2.185 14.690 1.00 97.38 109 PHE A N 1
ATOM 841 C CA . PHE A 1 109 ? -11.588 2.357 15.934 1.00 97.38 109 PHE A CA 1
ATOM 842 C C . PHE A 1 109 ? -11.025 3.778 16.063 1.00 97.38 109 PHE A C 1
ATOM 844 O O . PHE A 1 109 ? -11.273 4.454 17.062 1.00 97.38 109 PHE A O 1
ATOM 851 N N . ASP A 1 110 ? -10.312 4.269 15.049 1.00 98.00 110 ASP A N 1
ATOM 852 C CA . ASP A 1 110 ? -9.749 5.619 15.096 1.00 98.00 110 ASP A CA 1
ATOM 853 C C . ASP A 1 110 ? -10.821 6.715 15.044 1.00 98.00 110 ASP A C 1
ATOM 855 O O . ASP A 1 110 ? -10.644 7.784 15.627 1.00 98.00 110 ASP A O 1
ATOM 859 N N . ASN A 1 111 ? -11.932 6.475 14.346 1.00 97.38 111 ASN A N 1
ATOM 860 C CA . ASN A 1 111 ? -13.048 7.412 14.270 1.00 97.38 111 ASN A CA 1
ATOM 861 C C . ASN A 1 111 ? -13.752 7.551 15.629 1.00 97.38 111 ASN A C 1
ATOM 863 O O . ASN A 1 111 ? -14.026 8.663 16.074 1.00 97.38 111 ASN A O 1
ATOM 867 N N . GLN A 1 112 ? -13.982 6.436 16.326 1.00 97.94 112 GLN A N 1
ATOM 868 C CA . GLN A 1 112 ? -14.583 6.420 17.664 1.00 97.94 112 GLN A CA 1
ATOM 869 C C . GLN A 1 112 ? -13.702 7.102 18.720 1.00 97.94 112 GLN A C 1
ATOM 871 O O . GLN A 1 112 ? -14.226 7.638 19.693 1.00 97.94 112 GLN A O 1
ATOM 876 N N . ASN A 1 113 ? -12.380 7.100 18.526 1.00 97.38 113 ASN A N 1
ATOM 877 C CA . ASN A 1 113 ? -11.414 7.709 19.443 1.00 97.38 113 ASN A CA 1
ATOM 878 C C . ASN A 1 113 ? -10.951 9.118 19.012 1.00 97.38 113 ASN A C 1
ATOM 880 O O . ASN A 1 113 ? -10.116 9.709 19.694 1.00 97.38 113 ASN A O 1
ATOM 884 N N . ASP A 1 114 ? -11.471 9.660 17.903 1.00 97.25 114 ASP A N 1
ATOM 885 C CA . ASP A 1 114 ? -11.039 10.932 17.294 1.00 97.25 114 ASP A CA 1
ATOM 886 C C . ASP A 1 114 ? -9.517 10.995 17.006 1.00 97.25 114 ASP A C 1
ATOM 888 O O . ASP A 1 114 ? -8.856 12.030 17.116 1.00 97.25 114 ASP A O 1
ATOM 892 N N . THR A 1 115 ? -8.925 9.857 16.620 1.00 97.69 115 THR A N 1
ATOM 893 C CA . THR A 1 115 ? -7.481 9.698 16.361 1.00 97.69 115 THR A CA 1
ATOM 894 C C . THR A 1 115 ? -7.124 9.571 14.884 1.00 97.69 115 THR A C 1
ATOM 896 O O . THR A 1 115 ? -5.942 9.487 14.551 1.00 97.69 115 THR A O 1
ATOM 899 N N . VAL A 1 116 ? -8.094 9.631 13.963 1.00 96.06 116 VAL A N 1
ATOM 900 C CA . VAL A 1 116 ? -7.898 9.405 12.512 1.00 96.06 116 VAL A CA 1
ATOM 901 C C . VAL A 1 116 ? -6.695 10.164 11.932 1.00 96.06 116 VAL A C 1
ATOM 903 O O . VAL A 1 116 ? -5.945 9.623 11.120 1.00 96.06 116 VAL A O 1
ATOM 906 N N . LYS A 1 117 ? -6.471 11.416 12.351 1.00 93.88 117 LYS A N 1
ATOM 907 C CA . LYS A 1 117 ? -5.387 12.280 11.834 1.00 93.88 117 LYS A CA 1
ATOM 908 C C . LYS A 1 117 ? -4.115 12.258 12.690 1.00 93.88 117 LYS A C 1
ATOM 910 O O . LYS A 1 117 ? -3.077 12.789 12.269 1.00 93.88 117 LYS A O 1
ATOM 915 N N . THR A 1 118 ? -4.181 11.653 13.871 1.00 96.12 118 THR A N 1
ATOM 916 C CA . THR A 1 118 ? -3.087 11.596 14.842 1.00 96.12 118 THR A CA 1
ATOM 917 C C . THR A 1 118 ? -1.897 10.834 14.268 1.00 96.12 118 THR A C 1
ATOM 919 O O . THR A 1 118 ? -2.032 9.920 13.458 1.00 96.12 118 THR A O 1
ATOM 922 N N . GLN A 1 119 ? -0.686 11.259 14.620 1.00 92.88 119 GLN A N 1
ATOM 923 C CA . GLN A 1 119 ? 0.521 10.564 14.185 1.00 92.88 119 GLN A CA 1
ATOM 924 C C . GLN A 1 119 ? 0.562 9.154 14.786 1.00 92.88 119 GLN A C 1
ATOM 926 O O . GLN A 1 119 ? 0.417 9.000 15.992 1.00 92.88 119 GLN A O 1
ATOM 931 N N . GLY A 1 120 ? 0.775 8.147 13.935 1.00 91.81 120 GLY A N 1
ATOM 932 C CA . GLY A 1 120 ? 0.810 6.739 14.341 1.00 91.81 120 GLY A CA 1
ATOM 933 C C . GLY A 1 120 ? -0.557 6.057 14.438 1.00 91.81 120 GLY A C 1
ATOM 934 O O . GLY A 1 120 ? -0.594 4.882 14.780 1.00 91.81 120 GLY A O 1
ATOM 935 N N . SER A 1 121 ? -1.663 6.747 14.131 1.00 97.50 121 SER A N 1
ATOM 936 C CA . SER A 1 121 ? -2.971 6.091 14.035 1.00 97.50 121 SER A CA 1
ATOM 937 C C . SER A 1 121 ? -3.015 5.096 12.874 1.00 97.50 121 SER A C 1
ATOM 939 O O . SER A 1 121 ? -2.335 5.273 11.853 1.00 97.50 121 SER A O 1
ATOM 941 N N . LEU A 1 122 ? -3.842 4.060 13.009 1.00 98.06 122 LEU A N 1
ATOM 942 C CA . LEU A 1 122 ? -3.950 2.991 12.017 1.00 98.06 122 LEU A CA 1
ATOM 943 C C . LEU A 1 122 ? -4.532 3.519 10.701 1.00 98.06 122 LEU A C 1
ATOM 945 O O . LEU A 1 122 ? -4.033 3.197 9.629 1.00 98.06 122 LEU A O 1
ATOM 949 N N . SER A 1 123 ? -5.493 4.437 10.766 1.00 98.06 123 SER A N 1
ATOM 950 C CA . SER A 1 123 ? -6.069 5.134 9.613 1.00 98.06 123 SER A CA 1
ATOM 951 C C . SER A 1 123 ? -5.030 5.962 8.862 1.00 98.06 123 SER A C 1
ATOM 953 O O . SER A 1 123 ? -4.987 5.969 7.627 1.00 98.06 123 SER A O 1
ATOM 955 N N . ARG A 1 124 ? -4.152 6.666 9.587 1.00 97.56 124 ARG A N 1
ATOM 956 C CA . ARG A 1 124 ? -3.076 7.441 8.965 1.00 97.56 124 ARG A CA 1
ATOM 957 C C . ARG A 1 124 ? -2.015 6.526 8.362 1.00 97.56 124 ARG A C 1
ATOM 959 O O . ARG A 1 124 ? -1.534 6.827 7.269 1.00 97.56 124 ARG A O 1
ATOM 966 N N . ASN A 1 125 ? -1.676 5.425 9.028 1.00 98.00 125 ASN A N 1
ATOM 967 C CA . ASN A 1 125 ? -0.771 4.406 8.503 1.00 98.00 125 ASN A CA 1
ATOM 968 C C . ASN A 1 125 ? -1.344 3.761 7.230 1.00 98.00 125 ASN A C 1
ATOM 970 O O . ASN A 1 125 ? -0.660 3.741 6.209 1.00 98.00 125 ASN A O 1
ATOM 974 N N . LEU A 1 126 ? -2.623 3.374 7.229 1.00 97.75 126 LEU A N 1
ATOM 975 C CA . LEU A 1 126 ? -3.335 2.861 6.054 1.00 97.75 126 LEU A CA 1
ATOM 976 C C . LEU A 1 126 ? -3.302 3.857 4.894 1.00 97.75 126 LEU A C 1
ATOM 978 O O . LEU A 1 126 ? -2.993 3.492 3.760 1.00 97.75 126 LEU A O 1
ATOM 982 N N . ARG A 1 127 ? -3.546 5.144 5.171 1.00 97.56 127 ARG A N 1
ATOM 983 C CA . ARG A 1 127 ? -3.425 6.196 4.156 1.00 97.56 127 ARG A CA 1
ATOM 984 C C . ARG A 1 127 ? -2.017 6.241 3.553 1.00 97.56 127 ARG A C 1
ATOM 986 O O . ARG A 1 127 ? -1.897 6.439 2.348 1.00 97.56 127 ARG A O 1
ATOM 993 N N . ARG A 1 128 ? -0.962 6.083 4.360 1.00 96.69 128 ARG A N 1
ATOM 994 C CA . ARG A 1 128 ? 0.435 6.082 3.889 1.00 96.69 128 ARG A CA 1
ATOM 995 C C . ARG A 1 128 ? 0.764 4.844 3.055 1.00 96.69 128 ARG A C 1
ATOM 997 O O . ARG A 1 128 ? 1.376 4.999 2.003 1.00 96.69 128 ARG A O 1
ATOM 1004 N N . VAL A 1 129 ? 0.293 3.661 3.454 1.00 97.62 129 VAL A N 1
ATOM 1005 C CA . VAL A 1 129 ? 0.414 2.432 2.647 1.00 97.62 129 VAL A CA 1
ATOM 1006 C C . VAL A 1 129 ? -0.281 2.612 1.300 1.00 97.62 129 VAL A C 1
ATOM 1008 O O . VAL A 1 129 ? 0.339 2.415 0.260 1.00 97.62 129 VAL A O 1
ATOM 1011 N N . ARG A 1 130 ? -1.525 3.112 1.293 1.00 96.62 130 ARG A N 1
ATOM 1012 C CA . ARG A 1 130 ? -2.253 3.411 0.052 1.00 96.62 130 ARG A CA 1
ATOM 1013 C C . ARG A 1 130 ? -1.478 4.364 -0.866 1.00 96.62 130 ARG A C 1
ATOM 1015 O O . ARG A 1 130 ? -1.435 4.137 -2.069 1.00 96.62 130 ARG A O 1
ATOM 1022 N N . GLN A 1 131 ? -0.862 5.414 -0.319 1.00 95.56 131 GLN A N 1
ATOM 1023 C CA . GLN A 1 131 ? -0.034 6.334 -1.108 1.00 95.56 131 GLN A CA 1
ATOM 1024 C C . GLN A 1 131 ? 1.184 5.635 -1.731 1.00 95.56 131 GLN A C 1
ATOM 1026 O O . GLN A 1 131 ? 1.521 5.926 -2.875 1.00 95.56 131 GLN A O 1
ATOM 1031 N N . GLY A 1 132 ? 1.814 4.699 -1.016 1.00 95.06 132 GLY A N 1
ATOM 1032 C CA . GLY A 1 132 ? 2.887 3.869 -1.568 1.00 95.06 132 GLY A CA 1
ATOM 1033 C C . GLY A 1 132 ? 2.415 2.997 -2.735 1.00 95.06 132 GLY A C 1
ATOM 1034 O O . GLY A 1 132 ? 3.062 2.969 -3.779 1.00 95.06 132 GLY A O 1
ATOM 1035 N N . LEU A 1 133 ? 1.247 2.360 -2.606 1.00 96.62 133 LEU A N 1
ATOM 1036 C CA . LEU A 1 133 ? 0.640 1.590 -3.699 1.00 96.62 133 LEU A CA 1
ATOM 1037 C C . LEU A 1 133 ? 0.331 2.469 -4.919 1.00 96.62 133 LEU A C 1
ATOM 1039 O O . LEU A 1 133 ? 0.603 2.076 -6.052 1.00 96.62 133 LEU A O 1
ATOM 1043 N N . ASP A 1 134 ? -0.203 3.673 -4.697 1.00 95.69 134 ASP A N 1
ATOM 1044 C CA . ASP A 1 134 ? -0.484 4.632 -5.769 1.00 95.69 134 ASP A CA 1
ATOM 1045 C C . ASP A 1 134 ? 0.797 5.086 -6.493 1.00 95.69 134 ASP A C 1
ATOM 1047 O O . ASP A 1 134 ? 0.781 5.229 -7.718 1.00 95.69 134 ASP A O 1
ATOM 1051 N N . LEU A 1 135 ? 1.912 5.243 -5.770 1.00 93.19 135 LEU A N 1
ATOM 1052 C CA . LEU A 1 135 ? 3.222 5.549 -6.351 1.00 93.19 135 LEU A CA 1
ATOM 1053 C C . LEU A 1 135 ? 3.719 4.411 -7.254 1.00 93.19 135 LEU A C 1
ATOM 1055 O O . LEU A 1 135 ? 4.096 4.669 -8.396 1.00 93.19 135 LEU A O 1
ATOM 1059 N N . ILE A 1 136 ? 3.670 3.160 -6.789 1.00 93.75 136 ILE A N 1
ATOM 1060 C CA . ILE A 1 136 ? 4.080 1.992 -7.591 1.00 93.75 136 ILE A CA 1
ATOM 1061 C C . ILE A 1 136 ? 3.176 1.814 -8.815 1.00 93.75 136 ILE A C 1
ATOM 1063 O O . ILE A 1 136 ? 3.662 1.602 -9.927 1.00 93.75 136 ILE A O 1
ATOM 1067 N N . ARG A 1 137 ? 1.860 1.993 -8.653 1.00 95.19 137 ARG A N 1
ATOM 1068 C CA . ARG A 1 137 ? 0.909 1.988 -9.772 1.00 95.19 137 ARG A CA 1
ATOM 1069 C C . ARG A 1 137 ? 1.262 3.056 -10.807 1.00 95.19 137 ARG A C 1
ATOM 1071 O O . ARG A 1 137 ? 1.281 2.763 -12.000 1.00 95.19 137 ARG A O 1
ATOM 1078 N N . ALA A 1 138 ? 1.524 4.288 -10.372 1.00 94.19 138 ALA A N 1
ATOM 1079 C CA . ALA A 1 138 ? 1.900 5.381 -11.264 1.00 94.19 138 ALA A CA 1
ATOM 1080 C C . ALA A 1 138 ? 3.249 5.124 -11.950 1.00 94.19 138 ALA A C 1
ATOM 1082 O O . ALA A 1 138 ? 3.398 5.453 -13.124 1.00 94.19 138 ALA A O 1
ATOM 1083 N 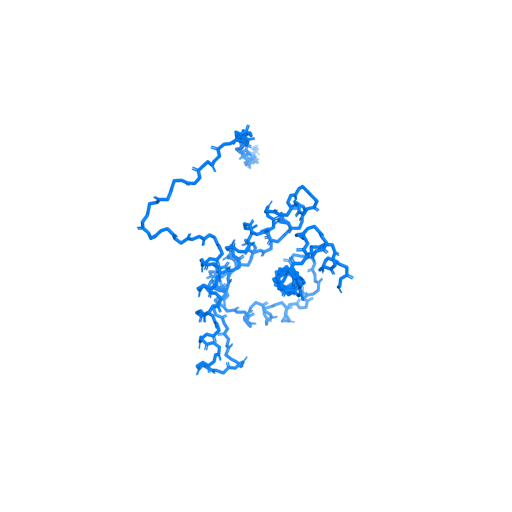N . LEU A 1 139 ? 4.201 4.503 -11.251 1.00 92.19 139 LEU A N 1
ATOM 1084 C CA . LEU A 1 139 ? 5.486 4.103 -11.813 1.00 92.19 139 LEU A CA 1
ATOM 1085 C C . LEU A 1 139 ? 5.304 3.105 -12.954 1.00 92.19 139 LEU A C 1
ATOM 1087 O O . LEU A 1 139 ? 5.807 3.364 -14.043 1.00 92.19 139 LEU A O 1
ATOM 1091 N N . PHE A 1 140 ? 4.547 2.023 -12.752 1.00 92.81 140 PHE A N 1
ATOM 1092 C CA . PHE A 1 140 ? 4.283 1.062 -13.826 1.00 92.81 140 PHE A CA 1
ATOM 1093 C C . PHE A 1 140 ? 3.527 1.695 -14.990 1.00 92.81 140 PHE A C 1
ATOM 1095 O O . PHE A 1 140 ? 3.885 1.469 -16.140 1.00 92.81 140 PHE A O 1
ATOM 1102 N N . GLN A 1 141 ? 2.531 2.542 -14.716 1.00 93.31 141 GLN A N 1
ATOM 1103 C CA . GLN A 1 141 ? 1.811 3.259 -15.771 1.00 93.31 141 GLN A CA 1
ATOM 1104 C C . GLN A 1 141 ? 2.731 4.160 -16.599 1.00 93.31 141 GLN A C 1
ATOM 1106 O O . GLN A 1 141 ? 2.614 4.180 -17.819 1.00 93.31 141 GLN A O 1
ATOM 1111 N N . ASN A 1 142 ? 3.638 4.897 -15.954 1.00 91.25 142 ASN A N 1
ATOM 1112 C CA . ASN A 1 142 ? 4.593 5.747 -16.658 1.00 91.25 142 ASN A CA 1
ATOM 1113 C C . ASN A 1 142 ? 5.610 4.897 -17.437 1.00 91.25 142 ASN A C 1
ATOM 1115 O O . ASN A 1 142 ? 5.882 5.191 -18.596 1.00 91.25 142 ASN A O 1
ATOM 1119 N N . PHE A 1 143 ? 6.137 3.831 -16.830 1.00 89.81 143 PHE A N 1
ATOM 1120 C CA . PHE A 1 143 ? 7.142 2.964 -17.449 1.00 89.81 143 PHE A CA 1
ATOM 1121 C C . PHE A 1 143 ? 6.599 2.241 -18.689 1.00 89.81 143 PHE A C 1
ATOM 1123 O O . PHE A 1 143 ? 7.281 2.153 -19.699 1.00 89.81 143 PHE A O 1
ATOM 1130 N N . LEU A 1 144 ? 5.337 1.807 -18.648 1.00 90.12 144 LEU A N 1
ATOM 1131 C CA . LEU A 1 144 ? 4.661 1.140 -19.765 1.00 90.12 144 LEU A CA 1
ATOM 1132 C C . LEU A 1 144 ? 4.053 2.116 -20.791 1.00 90.12 144 LEU A C 1
ATOM 1134 O O . LEU A 1 144 ? 3.371 1.677 -21.714 1.00 90.12 144 LEU A O 1
ATOM 1138 N N . SER A 1 145 ? 4.234 3.433 -20.628 1.00 88.94 145 SER A N 1
ATOM 1139 C CA . SER A 1 145 ? 3.588 4.427 -21.501 1.00 88.94 145 SER A CA 1
ATOM 1140 C C . SER A 1 145 ? 4.287 4.632 -22.850 1.00 88.94 145 SER A C 1
ATOM 1142 O O . SER A 1 145 ? 3.643 5.092 -23.794 1.00 88.94 145 SER A O 1
ATOM 1144 N N . SER A 1 146 ? 5.573 4.285 -22.962 1.00 84.19 146 SER A N 1
ATOM 1145 C CA . SER A 1 146 ? 6.340 4.323 -24.212 1.00 84.19 146 SER A CA 1
ATOM 1146 C C . SER A 1 146 ? 7.557 3.403 -24.138 1.00 84.19 146 SER A C 1
ATOM 1148 O O . SER A 1 146 ? 8.182 3.329 -23.081 1.00 84.19 146 SER A O 1
ATOM 1150 N N . ASP A 1 147 ? 7.966 2.832 -25.270 1.00 79.44 147 ASP A N 1
ATOM 1151 C CA . ASP A 1 147 ? 9.116 1.915 -25.357 1.00 79.44 147 ASP A CA 1
ATOM 1152 C C . ASP A 1 147 ? 10.462 2.554 -24.950 1.00 79.44 147 ASP A C 1
ATOM 1154 O O . ASP A 1 147 ? 11.366 1.853 -24.502 1.00 79.44 147 ASP A O 1
ATOM 1158 N N . ASP A 1 148 ? 10.582 3.884 -25.039 1.00 82.50 148 ASP A N 1
ATOM 1159 C CA . ASP A 1 148 ? 11.808 4.627 -24.703 1.00 82.50 148 ASP A CA 1
ATOM 1160 C C . ASP A 1 148 ? 11.868 5.110 -23.236 1.00 82.50 148 ASP A C 1
ATOM 1162 O O . ASP A 1 148 ? 12.836 5.763 -22.832 1.00 82.50 148 ASP A O 1
ATOM 1166 N N . CYS A 1 149 ? 10.848 4.830 -22.412 1.00 80.25 149 CYS A N 1
ATOM 1167 C CA . CYS A 1 149 ? 10.806 5.336 -21.039 1.00 80.25 149 CYS A CA 1
ATOM 1168 C C . CYS A 1 149 ? 11.725 4.516 -20.130 1.00 80.25 149 CYS A C 1
ATOM 1170 O O . CYS A 1 149 ? 11.486 3.339 -19.864 1.00 80.25 149 CYS A O 1
ATOM 1172 N N . ASN A 1 150 ? 12.768 5.146 -19.590 1.00 84.88 150 ASN A N 1
ATOM 1173 C CA . ASN A 1 150 ? 13.609 4.494 -18.593 1.00 84.88 150 ASN A CA 1
ATOM 1174 C C . ASN A 1 150 ? 12.986 4.573 -17.185 1.00 84.88 150 ASN A C 1
ATOM 1176 O O . ASN A 1 150 ? 12.216 5.478 -16.851 1.00 84.88 150 ASN A O 1
ATOM 1180 N N . LEU A 1 151 ? 13.370 3.630 -16.320 1.00 84.50 151 LEU A N 1
ATOM 1181 C CA . LEU A 1 151 ? 12.827 3.500 -14.963 1.00 84.50 151 LEU A CA 1
ATOM 1182 C C . LEU A 1 151 ? 13.001 4.776 -14.121 1.00 84.50 151 LEU A C 1
ATOM 1184 O O . LEU A 1 151 ? 12.122 5.127 -13.333 1.00 84.50 151 LEU A O 1
ATOM 1188 N N . LYS A 1 152 ? 14.114 5.496 -14.300 1.00 83.44 152 LYS A N 1
ATOM 1189 C CA . LYS A 1 152 ? 14.409 6.726 -13.553 1.00 83.44 152 LYS A CA 1
ATOM 1190 C C . LYS A 1 152 ? 13.407 7.833 -13.878 1.00 83.44 152 LYS A C 1
ATOM 1192 O O . LYS A 1 152 ? 12.927 8.506 -12.963 1.00 83.44 152 LYS A O 1
ATOM 1197 N N . GLU A 1 153 ? 13.092 8.033 -15.153 1.00 85.25 153 GLU A N 1
ATOM 1198 C CA . GLU A 1 153 ? 12.097 9.014 -15.598 1.00 85.25 153 GLU A CA 1
ATOM 1199 C C . GLU A 1 153 ? 10.694 8.636 -15.125 1.00 85.25 153 GLU A C 1
ATOM 1201 O O . GLU A 1 153 ? 9.998 9.469 -14.539 1.00 85.25 153 GLU A O 1
ATOM 1206 N N . ALA A 1 154 ? 10.313 7.366 -15.283 1.00 89.69 154 ALA A N 1
ATOM 1207 C CA . ALA A 1 154 ? 9.028 6.858 -14.815 1.00 89.69 154 ALA A CA 1
ATOM 1208 C C . ALA A 1 154 ? 8.832 7.079 -13.305 1.00 89.69 154 ALA A C 1
ATOM 1210 O O . ALA A 1 154 ? 7.787 7.591 -12.887 1.00 89.69 154 ALA A O 1
ATOM 1211 N N . ALA A 1 155 ? 9.851 6.753 -12.502 1.00 86.25 155 ALA A N 1
ATOM 1212 C CA . ALA A 1 155 ? 9.842 6.924 -11.052 1.00 86.25 155 ALA A CA 1
ATOM 1213 C C . ALA A 1 155 ? 9.800 8.404 -10.638 1.00 86.25 155 ALA A C 1
ATOM 1215 O O . ALA A 1 155 ? 9.025 8.779 -9.758 1.00 86.25 155 ALA A O 1
ATOM 1216 N N . SER A 1 156 ? 10.572 9.265 -11.308 1.00 84.62 156 SER A N 1
ATOM 1217 C CA . SER A 1 156 ? 10.594 10.709 -11.028 1.00 84.62 156 SER A CA 1
ATOM 1218 C C . SER A 1 156 ? 9.239 11.370 -11.319 1.00 84.62 156 SER A C 1
ATOM 1220 O O . SER A 1 156 ? 8.739 12.165 -10.520 1.00 84.62 156 SER A O 1
ATOM 1222 N N . THR A 1 157 ? 8.596 10.999 -12.428 1.00 87.88 157 THR A N 1
ATOM 1223 C CA . THR A 1 157 ? 7.251 11.481 -12.776 1.00 87.88 157 THR A CA 1
ATOM 1224 C C . THR A 1 157 ? 6.184 10.927 -11.833 1.00 87.88 157 THR A C 1
ATOM 1226 O O . THR A 1 157 ? 5.202 11.603 -11.541 1.00 87.88 157 THR A O 1
ATOM 1229 N N . ALA A 1 158 ? 6.346 9.700 -11.336 1.00 87.75 158 ALA A N 1
ATOM 1230 C CA . ALA A 1 158 ? 5.403 9.113 -10.388 1.00 87.75 158 ALA A CA 1
ATOM 1231 C C . ALA A 1 158 ? 5.484 9.791 -9.009 1.00 87.75 158 ALA A C 1
ATOM 1233 O O . ALA A 1 158 ? 4.454 10.033 -8.391 1.00 87.75 158 ALA A O 1
ATOM 1234 N N . TYR A 1 159 ? 6.689 10.158 -8.563 1.00 83.81 159 TYR A N 1
ATOM 1235 C CA . TYR A 1 159 ? 6.926 10.792 -7.261 1.00 83.81 159 TYR A CA 1
ATOM 1236 C C . TYR A 1 159 ? 6.420 12.244 -7.160 1.00 83.81 159 TYR A C 1
ATOM 1238 O O . TYR A 1 159 ? 6.230 12.761 -6.063 1.00 83.81 159 TYR A O 1
ATOM 1246 N N . THR A 1 160 ? 6.223 12.920 -8.294 1.00 84.56 160 THR A N 1
ATOM 1247 C CA . THR A 1 160 ? 5.802 14.334 -8.354 1.00 84.56 160 THR A CA 1
ATOM 1248 C C . THR A 1 160 ? 4.285 14.536 -8.456 1.00 84.56 160 THR A C 1
ATOM 1250 O O . THR A 1 160 ? 3.834 15.683 -8.444 1.00 84.56 160 THR A O 1
ATOM 1253 N N . LYS A 1 161 ? 3.506 13.451 -8.550 1.00 71.31 161 LYS A N 1
ATOM 1254 C CA . LYS A 1 161 ? 2.032 13.458 -8.567 1.00 71.31 161 LYS A CA 1
ATOM 1255 C C . LYS A 1 161 ? 1.447 13.436 -7.155 1.00 71.31 161 LYS A C 1
ATOM 1257 O O . LYS A 1 161 ? 0.395 14.088 -6.972 1.00 71.31 161 LYS A O 1
#

Secondary structure (DSSP, 8-state):
------PPP-----------------SS---HHHHHHHHHHHHHHHHHHH-TTSPPBHHHHHHHHHHTHHHHHTT-GGGHHHHHHHHHHHHHHHHHHHHH-BHHHHHHHHHHTT-TTSTT-HHHHHHHHHHHHHHHHHHHHHHTT-TT--HHHHHHHHHT-